Protein AF-A0AAE0GZ18-F1 (afdb_monomer_lite)

InterPro domains:
  IPR003709 D-alanyl-D-alanine carboxypeptidase-like, core domain [PF02557] (2-45)
  IPR009045 Peptidase M74/Hedgehog-like, zinc-binding domain superfamily [G3DSA:3.30.1380.10] (1-63)
  IPR009045 Peptidase M74/Hedgehog-like, zinc-binding domain superfamily [SSF55166] (3-50)
  IPR052179 D-alanyl-D-alanine carboxypeptidase-like [PTHR34385] (2-59)

Foldseek 3Di:
DDLCPDPVLVCCQVCVVVVQKDAPAPCPRPVPDHHDSPHIDHRDDPVSVVVVVVVVVVVVVVVVVVVVVVVD

Sequence (72 aa):
MNFEHTRAGRWLRENAVRYHFEMSFPRDNPDGVAYEPWHYRFMGDTTSLKLFTRHETEQRELLYITILSWLT

Organism: NCBI:txid36881

Structure (mmCIF, N/CA/C/O backbone):
data_AF-A0AAE0GZ18-F1
#
_entry.id   AF-A0AAE0GZ18-F1
#
loop_
_atom_site.group_PDB
_atom_site.id
_atom_site.type_symbol
_atom_site.label_atom_id
_atom_site.label_alt_id
_atom_site.label_comp_id
_atom_site.label_asym_id
_atom_site.label_entity_id
_atom_site.label_seq_id
_atom_site.pdbx_PDB_ins_code
_atom_site.Cartn_x
_atom_site.Cartn_y
_atom_site.Cartn_z
_atom_site.occupancy
_atom_site.B_iso_or_equiv
_atom_site.auth_seq_id
_atom_site.auth_comp_id
_atom_site.auth_asym_id
_atom_site.auth_atom_id
_atom_site.pdbx_PDB_model_num
ATOM 1 N N . MET A 1 1 ? 17.034 -0.493 -8.715 1.00 63.56 1 MET A N 1
ATOM 2 C CA . MET A 1 1 ? 16.599 -1.859 -8.340 1.00 63.56 1 MET A CA 1
ATOM 3 C C . MET A 1 1 ? 15.086 -1.835 -8.209 1.00 63.56 1 MET A C 1
ATOM 5 O O . MET A 1 1 ? 14.590 -0.959 -7.518 1.00 63.56 1 MET A O 1
ATOM 9 N N . ASN A 1 2 ? 14.353 -2.698 -8.916 1.00 86.31 2 ASN A N 1
ATOM 10 C CA . ASN A 1 2 ? 12.887 -2.669 -8.908 1.00 86.31 2 ASN A CA 1
ATOM 11 C C . ASN A 1 2 ? 12.346 -3.602 -7.811 1.00 86.31 2 ASN A C 1
ATOM 13 O O . ASN A 1 2 ? 12.543 -4.817 -7.884 1.00 86.31 2 ASN A O 1
ATOM 17 N N . PHE A 1 3 ? 11.692 -3.032 -6.794 1.00 91.19 3 PHE A N 1
ATOM 18 C CA . PHE A 1 3 ? 11.150 -3.777 -5.655 1.00 91.19 3 PHE A CA 1
ATOM 19 C C . PHE A 1 3 ? 10.139 -4.853 -6.084 1.00 91.19 3 PHE A C 1
ATOM 21 O O . PHE A 1 3 ? 10.160 -5.956 -5.534 1.00 91.19 3 PHE A O 1
ATOM 28 N N . GLU A 1 4 ? 9.329 -4.592 -7.117 1.00 93.12 4 GLU A N 1
ATOM 29 C CA . GLU A 1 4 ? 8.248 -5.487 -7.563 1.00 93.12 4 GLU A CA 1
ATOM 30 C C . GLU A 1 4 ? 8.753 -6.857 -8.054 1.00 93.12 4 GLU A C 1
ATOM 32 O O . GLU A 1 4 ? 8.044 -7.865 -7.982 1.00 93.12 4 GLU A O 1
ATOM 37 N N . HIS A 1 5 ? 10.000 -6.901 -8.534 1.00 95.31 5 HIS A N 1
ATOM 38 C CA . HIS A 1 5 ? 10.641 -8.108 -9.056 1.00 95.31 5 HIS A CA 1
ATOM 39 C C . HIS A 1 5 ? 11.476 -8.850 -8.007 1.00 95.31 5 HIS A C 1
ATOM 41 O O . HIS A 1 5 ? 12.005 -9.931 -8.281 1.00 95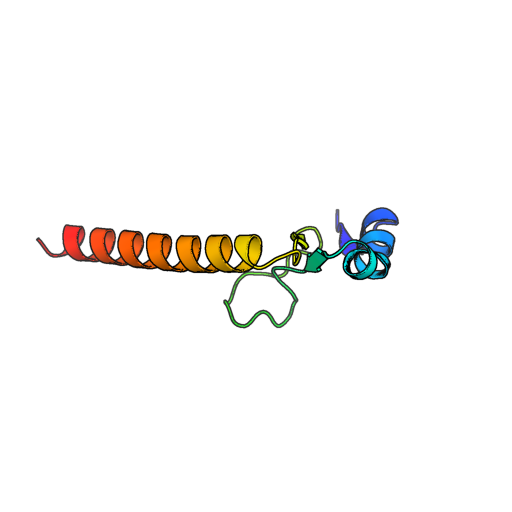.31 5 HIS A O 1
ATOM 47 N N . THR A 1 6 ? 11.591 -8.316 -6.793 1.00 96.88 6 THR A N 1
ATOM 48 C CA . THR A 1 6 ? 12.248 -9.025 -5.693 1.00 96.88 6 THR A CA 1
ATOM 49 C C . THR A 1 6 ? 11.358 -10.154 -5.167 1.00 96.88 6 THR A C 1
ATOM 51 O O . THR A 1 6 ? 10.142 -10.169 -5.369 1.00 96.88 6 THR A O 1
ATOM 54 N N . ARG A 1 7 ? 11.953 -11.118 -4.451 1.00 97.12 7 ARG A N 1
ATOM 55 C CA . ARG A 1 7 ? 11.179 -12.169 -3.767 1.00 97.12 7 ARG A CA 1
ATOM 56 C C . ARG A 1 7 ? 10.222 -11.574 -2.728 1.00 97.12 7 ARG A C 1
ATOM 58 O O . ARG A 1 7 ? 9.092 -12.033 -2.620 1.00 97.12 7 ARG A O 1
ATOM 65 N N . ALA A 1 8 ? 10.671 -10.542 -2.012 1.00 95.44 8 ALA A N 1
ATOM 66 C CA . ALA A 1 8 ? 9.865 -9.831 -1.026 1.00 95.44 8 ALA A CA 1
ATOM 67 C C . ALA A 1 8 ? 8.679 -9.101 -1.675 1.00 95.44 8 ALA A C 1
ATOM 69 O O . ALA A 1 8 ? 7.560 -9.237 -1.197 1.00 95.44 8 ALA A O 1
ATOM 70 N N . GLY A 1 9 ? 8.895 -8.407 -2.797 1.00 95.31 9 GLY A N 1
ATOM 71 C CA . GLY A 1 9 ? 7.829 -7.703 -3.517 1.00 95.31 9 GLY A CA 1
ATOM 72 C C . GLY A 1 9 ? 6.757 -8.637 -4.083 1.00 95.31 9 GLY A C 1
ATOM 73 O O . GLY A 1 9 ? 5.569 -8.329 -4.002 1.00 95.31 9 GLY A O 1
ATOM 74 N N . ARG A 1 10 ? 7.147 -9.815 -4.597 1.00 96.44 10 ARG A N 1
ATOM 75 C CA . ARG A 1 10 ? 6.183 -10.859 -4.996 1.00 96.44 10 ARG A CA 1
ATOM 76 C C . ARG A 1 10 ? 5.380 -11.376 -3.807 1.00 96.44 10 ARG A C 1
ATOM 78 O O . ARG A 1 10 ? 4.156 -11.373 -3.868 1.00 96.44 10 ARG A O 1
ATOM 85 N N . TRP A 1 11 ? 6.063 -11.737 -2.719 1.00 96.69 11 TRP A N 1
ATOM 86 C CA . TRP A 1 11 ? 5.401 -12.221 -1.510 1.00 96.69 11 TRP A CA 1
ATOM 87 C C . TRP A 1 11 ? 4.416 -11.189 -0.955 1.00 96.69 11 TRP A C 1
ATOM 89 O O . TRP A 1 11 ? 3.277 -11.533 -0.658 1.00 96.69 11 TRP A O 1
ATOM 99 N N . LEU A 1 12 ? 4.824 -9.920 -0.873 1.00 95.94 12 LEU A N 1
ATOM 100 C CA . LEU A 1 12 ? 3.984 -8.846 -0.356 1.00 95.94 12 LEU A CA 1
ATOM 101 C C . LEU A 1 12 ? 2.726 -8.660 -1.211 1.00 95.94 12 LEU A C 1
ATOM 103 O O . LEU A 1 12 ? 1.629 -8.650 -0.667 1.00 95.94 12 LEU A O 1
ATOM 107 N N . ARG A 1 13 ? 2.862 -8.619 -2.541 1.00 94.38 13 ARG A N 1
ATOM 108 C CA . ARG A 1 13 ? 1.720 -8.511 -3.463 1.00 94.38 13 ARG A CA 1
ATOM 109 C C . ARG A 1 13 ? 0.730 -9.672 -3.332 1.00 94.38 13 ARG A C 1
ATOM 111 O O . ARG A 1 13 ? -0.470 -9.452 -3.421 1.00 94.38 13 ARG A O 1
ATOM 118 N N . GLU A 1 14 ? 1.221 -10.890 -3.119 1.00 95.81 14 GLU A N 1
ATOM 119 C CA . GLU A 1 14 ? 0.382 -12.089 -2.979 1.00 95.81 14 GLU A CA 1
ATOM 120 C C . GLU A 1 14 ? -0.263 -12.218 -1.587 1.00 95.81 14 GLU A C 1
ATOM 122 O O . GLU A 1 14 ? -1.314 -12.840 -1.456 1.00 95.81 14 GLU A O 1
ATOM 127 N N . ASN A 1 15 ? 0.347 -11.644 -0.542 1.00 95.06 15 ASN A N 1
ATOM 128 C CA . ASN A 1 15 ? -0.056 -11.877 0.850 1.00 95.06 15 ASN A CA 1
ATOM 129 C C . ASN A 1 15 ? -0.647 -10.649 1.559 1.00 95.06 15 ASN A C 1
ATOM 131 O O . ASN A 1 15 ? -1.291 -10.827 2.588 1.00 95.06 15 ASN A O 1
ATOM 135 N N . ALA A 1 16 ? -0.476 -9.426 1.046 1.00 93.31 16 ALA A N 1
ATOM 136 C CA . ALA A 1 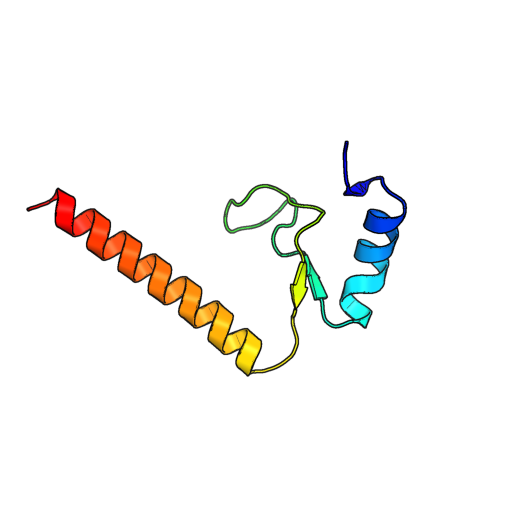16 ? -0.883 -8.186 1.721 1.00 93.31 16 ALA A CA 1
ATOM 137 C C . ALA A 1 16 ? -2.346 -8.206 2.196 1.00 93.31 16 ALA A C 1
ATOM 139 O O . ALA A 1 16 ? -2.621 -7.915 3.361 1.00 93.31 16 ALA A O 1
ATOM 140 N N . VAL A 1 17 ? -3.270 -8.653 1.339 1.00 88.00 17 VAL A N 1
ATOM 141 C CA . VAL A 1 17 ? -4.710 -8.699 1.648 1.00 88.00 17 VAL A CA 1
ATOM 142 C C . VAL A 1 17 ? -5.009 -9.598 2.851 1.00 88.00 17 VAL A C 1
ATOM 144 O O . VAL A 1 17 ? -5.840 -9.252 3.688 1.00 88.00 17 VAL A O 1
ATOM 147 N N . ARG A 1 18 ? -4.285 -10.717 2.999 1.00 88.25 18 ARG A N 1
ATOM 148 C CA . ARG A 1 18 ? -4.423 -11.637 4.142 1.00 88.25 18 ARG A CA 1
ATOM 149 C C . ARG A 1 18 ? -4.104 -10.960 5.477 1.00 88.25 18 ARG A C 1
ATOM 151 O O . ARG A 1 18 ? -4.621 -11.378 6.507 1.00 88.25 18 ARG A O 1
ATOM 158 N N . TYR A 1 19 ? -3.260 -9.934 5.449 1.00 88.88 19 TYR A N 1
ATOM 159 C CA . TYR A 1 19 ? -2.848 -9.156 6.613 1.00 88.88 19 TYR A CA 1
ATOM 160 C C . TYR A 1 19 ? -3.532 -7.783 6.672 1.00 88.88 19 TYR A C 1
ATOM 162 O O . TYR A 1 19 ? -3.073 -6.909 7.399 1.00 88.88 19 TYR A O 1
ATOM 170 N N . HIS A 1 20 ? -4.631 -7.598 5.933 1.00 87.62 20 HIS A N 1
ATOM 171 C CA . HIS A 1 20 ? -5.394 -6.349 5.859 1.00 87.62 20 HIS A CA 1
ATOM 172 C C . HIS A 1 20 ? -4.598 -5.167 5.295 1.00 87.62 20 HIS A C 1
ATOM 174 O O . HIS A 1 20 ? -4.775 -4.036 5.736 1.00 87.62 20 HIS A O 1
ATOM 180 N N . PHE A 1 21 ? -3.747 -5.410 4.301 1.00 90.62 21 PHE A N 1
ATOM 181 C CA . PHE A 1 21 ? -3.059 -4.367 3.544 1.00 90.62 21 PHE A CA 1
ATOM 182 C C . PHE A 1 21 ? -3.466 -4.375 2.069 1.00 90.62 21 PHE A C 1
ATOM 184 O O . PHE A 1 21 ? -3.680 -5.437 1.482 1.00 90.62 21 PHE A O 1
ATOM 191 N N . GLU A 1 22 ? -3.512 -3.195 1.458 1.00 90.44 22 GLU A N 1
ATOM 192 C CA . GLU A 1 22 ? -3.684 -3.005 0.013 1.00 90.44 22 GLU A CA 1
ATOM 193 C C . GLU A 1 22 ? -2.658 -2.015 -0.539 1.00 90.44 22 GLU A C 1
ATOM 195 O O . GLU A 1 22 ? -2.113 -1.198 0.201 1.00 90.44 22 GLU A O 1
ATOM 200 N N . MET A 1 23 ? -2.372 -2.093 -1.837 1.00 91.50 23 MET A N 1
ATOM 201 C CA . MET A 1 23 ? -1.435 -1.180 -2.489 1.00 91.50 23 MET A CA 1
ATOM 202 C C . MET A 1 23 ? -2.056 0.212 -2.607 1.00 91.50 23 MET A C 1
ATOM 204 O O . MET A 1 23 ? -3.136 0.355 -3.174 1.00 91.50 23 MET A O 1
ATOM 208 N N . SER A 1 24 ? -1.362 1.235 -2.109 1.00 90.19 24 SER A N 1
ATOM 209 C CA . SER A 1 24 ? -1.890 2.604 -2.124 1.00 90.19 24 SER A CA 1
ATOM 210 C C . SER A 1 24 ? -1.897 3.213 -3.521 1.00 90.19 24 SER A C 1
ATOM 212 O O . SER A 1 24 ? -2.839 3.917 -3.863 1.00 90.19 24 SER A O 1
ATOM 214 N N . PHE A 1 25 ? -0.858 2.938 -4.316 1.00 91.81 25 PHE A N 1
ATOM 215 C CA . PHE A 1 25 ? -0.635 3.580 -5.614 1.00 91.81 25 PHE A CA 1
ATOM 216 C C . PHE A 1 25 ? -0.431 2.529 -6.714 1.00 91.81 25 PHE A C 1
ATOM 218 O O . PHE A 1 25 ? 0.708 2.233 -7.092 1.00 91.81 25 PHE A O 1
ATOM 225 N N . PRO A 1 26 ? -1.517 1.900 -7.202 1.00 90.56 26 PRO A N 1
ATOM 226 C CA . PRO A 1 26 ? -1.456 0.986 -8.339 1.00 90.56 26 PRO A CA 1
ATOM 227 C C . PRO A 1 26 ? -1.118 1.723 -9.645 1.00 90.56 26 PRO A C 1
ATOM 229 O O . PRO A 1 26 ? -1.160 2.947 -9.720 1.00 90.56 26 PRO A O 1
ATOM 232 N N . ARG A 1 27 ? -0.781 0.974 -10.705 1.00 88.88 27 ARG A N 1
ATOM 233 C CA . ARG A 1 27 ? -0.421 1.557 -12.016 1.00 88.88 27 ARG A CA 1
ATOM 234 C C . ARG A 1 27 ? -1.533 2.415 -12.624 1.00 88.88 27 ARG A C 1
ATOM 236 O O . ARG A 1 27 ? -1.221 3.397 -13.283 1.00 88.88 27 ARG A O 1
ATOM 243 N N . ASP A 1 28 ? -2.784 2.079 -12.327 1.00 85.56 28 ASP A N 1
ATOM 244 C CA . ASP A 1 28 ? -3.974 2.798 -12.786 1.00 85.56 28 ASP A CA 1
ATOM 245 C C . ASP A 1 28 ? -4.603 3.627 -11.652 1.00 85.56 28 ASP A C 1
ATOM 247 O O . ASP A 1 28 ? -5.822 3.684 -11.500 1.00 85.56 28 ASP A O 1
ATOM 251 N N . ASN A 1 29 ? -3.767 4.220 -10.795 1.00 81.94 29 ASN A N 1
ATOM 252 C CA . ASN A 1 29 ? -4.226 5.029 -9.674 1.00 81.94 29 ASN A CA 1
ATOM 253 C C . ASN A 1 29 ? -4.963 6.303 -10.155 1.00 81.94 29 ASN A C 1
ATOM 255 O O . ASN A 1 29 ? -4.340 7.138 -10.818 1.00 81.94 29 ASN A O 1
ATOM 259 N N . PRO A 1 30 ? -6.246 6.506 -9.791 1.00 77.62 30 PRO A N 1
ATOM 260 C CA . PRO A 1 30 ? -7.018 7.682 -10.200 1.00 77.62 30 PRO A CA 1
ATOM 261 C C . PRO A 1 30 ? -6.496 8.998 -9.608 1.00 77.62 30 PRO A C 1
ATOM 263 O O . PRO A 1 30 ? -6.728 10.053 -10.195 1.00 77.62 30 PRO A O 1
ATOM 266 N N . ASP A 1 31 ? -5.753 8.946 -8.499 1.00 80.81 31 ASP A N 1
ATOM 267 C CA . ASP A 1 31 ? -5.231 10.139 -7.817 1.00 80.81 31 ASP A CA 1
ATOM 268 C C . ASP A 1 31 ? -3.999 10.742 -8.518 1.0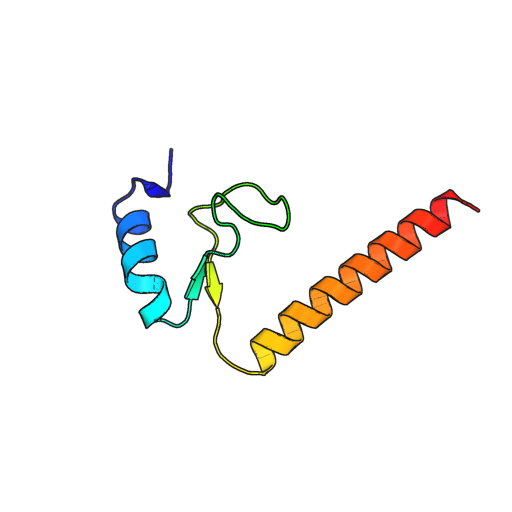0 80.81 31 ASP A C 1
ATOM 270 O O . ASP A 1 31 ? -3.427 11.728 -8.057 1.00 80.81 31 ASP A O 1
ATOM 274 N N . GLY A 1 32 ? -3.547 10.141 -9.626 1.00 83.75 32 GLY A N 1
ATOM 275 C CA . GLY A 1 32 ? -2.416 10.630 -10.421 1.00 83.75 32 GLY A CA 1
ATOM 276 C C . GLY A 1 32 ? -1.046 10.434 -9.764 1.00 83.75 32 GLY A C 1
ATOM 277 O O . GLY A 1 32 ? -0.032 10.852 -10.324 1.00 83.75 32 GLY A O 1
ATOM 278 N N . VAL A 1 33 ? -0.989 9.781 -8.599 1.00 85.31 33 VAL A N 1
ATOM 279 C CA . VAL A 1 33 ? 0.276 9.400 -7.959 1.00 85.31 33 VAL A CA 1
ATOM 280 C C . VAL A 1 33 ? 0.899 8.245 -8.733 1.00 85.31 33 VAL A C 1
ATOM 282 O O . VAL A 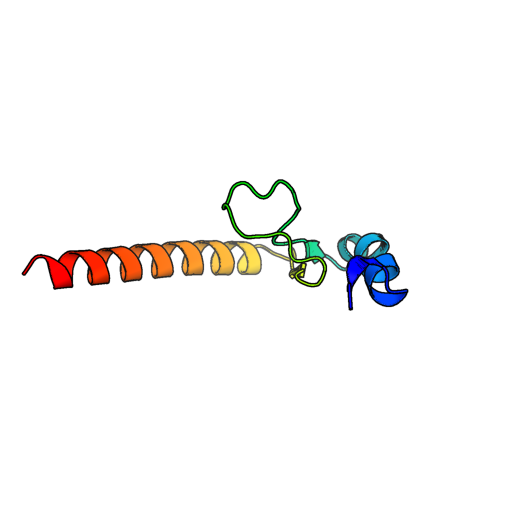1 33 ? 0.212 7.282 -9.083 1.00 85.31 33 VAL A O 1
ATOM 285 N N . ALA A 1 34 ? 2.203 8.353 -8.992 1.00 91.31 34 ALA A N 1
ATOM 286 C CA . ALA A 1 34 ? 2.970 7.343 -9.705 1.00 91.31 34 ALA A CA 1
ATOM 287 C C . ALA A 1 34 ? 2.901 5.974 -9.012 1.00 91.31 34 ALA A C 1
ATOM 289 O O . ALA A 1 34 ? 2.727 5.870 -7.802 1.00 91.31 34 ALA A O 1
ATOM 290 N N . TYR A 1 35 ? 3.077 4.913 -9.796 1.00 93.19 35 TYR A N 1
ATOM 291 C CA . TYR A 1 35 ? 3.076 3.548 -9.287 1.00 93.19 35 TYR A CA 1
ATOM 292 C C . TYR A 1 35 ? 4.201 3.307 -8.271 1.00 93.19 35 TYR A C 1
ATOM 294 O O . TYR A 1 35 ? 5.383 3.410 -8.610 1.00 93.19 35 TYR A O 1
ATOM 302 N N . GLU A 1 36 ? 3.827 2.885 -7.062 1.00 93.75 36 GLU A N 1
ATOM 303 C CA . GLU A 1 36 ? 4.759 2.589 -5.973 1.00 93.75 36 GLU A CA 1
ATOM 304 C C . GLU A 1 36 ? 4.589 1.142 -5.480 1.00 93.75 36 GLU A C 1
ATOM 306 O O . GLU A 1 36 ? 3.830 0.875 -4.545 1.00 93.75 36 GLU A O 1
ATOM 311 N N . PRO A 1 37 ? 5.318 0.165 -6.054 1.00 93.75 37 PRO A N 1
ATOM 312 C CA . PRO A 1 37 ? 5.160 -1.254 -5.722 1.00 93.75 37 PRO A CA 1
ATOM 313 C C . PRO A 1 37 ? 5.527 -1.621 -4.278 1.00 93.75 37 PRO A C 1
ATOM 315 O O . PRO A 1 37 ? 5.315 -2.764 -3.872 1.00 93.75 37 PRO A O 1
ATOM 318 N N . TRP A 1 38 ? 6.130 -0.698 -3.528 1.00 94.12 38 TRP A N 1
ATOM 319 C CA . TRP A 1 38 ? 6.490 -0.842 -2.116 1.00 94.12 38 TRP A CA 1
ATOM 320 C C . TRP A 1 38 ? 5.446 -0.247 -1.164 1.00 94.12 38 TRP A C 1
ATOM 322 O O . TRP A 1 38 ? 5.505 -0.535 0.030 1.00 94.12 38 TRP A O 1
ATOM 332 N N . HIS A 1 39 ? 4.512 0.574 -1.656 1.00 93.88 39 HIS A N 1
ATOM 333 C CA . HIS A 1 39 ? 3.615 1.348 -0.807 1.00 93.88 39 HIS A CA 1
ATOM 334 C C . HIS A 1 39 ? 2.288 0.618 -0.585 1.00 93.88 39 HIS A C 1
ATOM 336 O O . HIS A 1 39 ? 1.456 0.498 -1.487 1.00 93.88 39 HIS A O 1
ATOM 342 N N . TYR A 1 40 ? 2.079 0.153 0.644 1.00 93.25 40 TYR A N 1
ATOM 343 C CA . TYR A 1 40 ? 0.853 -0.517 1.064 1.00 93.25 40 TYR A CA 1
ATOM 344 C C . TYR A 1 40 ? 0.244 0.214 2.255 1.00 93.25 40 TYR A C 1
ATOM 346 O O . TYR A 1 40 ? 0.952 0.574 3.195 1.00 93.25 40 TYR A O 1
ATOM 354 N N . ARG A 1 41 ? -1.074 0.402 2.232 1.00 89.50 41 ARG A N 1
ATOM 355 C CA . ARG A 1 41 ? -1.847 0.948 3.348 1.00 89.50 41 ARG A CA 1
ATOM 356 C C . ARG A 1 41 ? -2.602 -0.156 4.064 1.00 89.50 41 ARG A C 1
ATOM 358 O O . ARG A 1 41 ? -3.059 -1.118 3.449 1.00 89.50 41 ARG A O 1
ATOM 365 N N . PHE A 1 42 ? -2.731 0.002 5.371 1.00 88.62 42 PHE A N 1
ATOM 366 C CA . PHE A 1 42 ? -3.563 -0.861 6.191 1.00 88.62 42 PHE A CA 1
ATOM 367 C C . PHE A 1 42 ? -5.039 -0.506 5.974 1.00 88.62 42 PHE A C 1
ATOM 369 O O . PHE A 1 42 ? -5.424 0.655 6.080 1.00 88.62 42 PHE A O 1
ATOM 376 N N . MET A 1 43 ? -5.857 -1.507 5.666 1.00 79.94 43 MET A N 1
ATOM 377 C CA . MET A 1 43 ? -7.302 -1.391 5.444 1.00 79.94 43 MET A CA 1
ATOM 378 C C . MET A 1 43 ? -8.116 -1.513 6.742 1.00 79.94 43 MET A C 1
ATOM 380 O O . MET A 1 43 ? -9.334 -1.350 6.730 1.00 79.94 43 MET A O 1
ATOM 384 N N . GLY A 1 44 ? -7.481 -1.886 7.855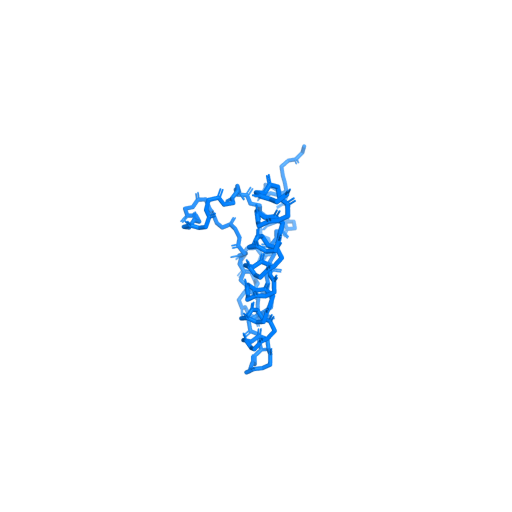 1.00 65.62 44 GLY A N 1
ATOM 385 C CA . GLY A 1 44 ? -8.190 -2.381 9.028 1.00 65.62 44 GLY A CA 1
ATOM 386 C C . GLY A 1 44 ? -8.840 -1.284 9.868 1.00 65.62 44 GLY A C 1
ATOM 387 O O . GLY A 1 44 ? -8.151 -0.527 10.541 1.00 65.62 44 GLY A O 1
ATOM 388 N N . ASP A 1 45 ? -10.171 -1.318 9.882 1.00 66.81 45 ASP A N 1
ATOM 389 C CA . ASP A 1 45 ? -11.110 -0.670 10.808 1.00 66.81 45 ASP A CA 1
ATOM 390 C C . ASP A 1 45 ? -11.581 0.771 10.511 1.00 66.81 45 ASP A C 1
ATOM 392 O O . ASP A 1 45 ? -11.005 1.540 9.739 1.00 66.81 45 ASP A O 1
ATOM 396 N N . THR A 1 46 ? -12.714 1.126 11.135 1.00 67.31 46 THR A N 1
ATOM 397 C CA . THR A 1 46 ? -13.423 2.411 10.998 1.00 67.31 46 THR A CA 1
ATOM 398 C C . THR A 1 46 ? -12.558 3.621 11.359 1.00 67.31 46 THR A C 1
ATOM 400 O O . THR A 1 46 ? -12.891 4.749 10.992 1.00 67.31 46 THR A O 1
ATOM 403 N N . THR A 1 47 ? -11.466 3.417 12.091 1.00 63.41 47 THR A N 1
ATOM 404 C CA . THR A 1 47 ? -10.510 4.450 12.496 1.00 63.41 47 THR A CA 1
ATOM 405 C C . THR A 1 47 ? -9.494 4.715 11.391 1.00 63.41 47 THR A C 1
ATOM 407 O O . THR A 1 47 ? -9.220 5.884 11.112 1.00 63.41 47 THR A O 1
ATOM 410 N N . SER A 1 48 ? -9.017 3.674 10.699 1.00 62.31 48 SER A N 1
ATOM 411 C CA . SER A 1 48 ? -8.177 3.811 9.496 1.00 62.31 48 SER A CA 1
ATOM 412 C C . SER A 1 48 ? -8.917 4.565 8.388 1.00 62.31 48 SER A C 1
ATOM 414 O O . SER A 1 48 ? -8.353 5.460 7.758 1.00 62.31 48 SER A O 1
ATOM 416 N N . LEU A 1 49 ? -10.223 4.310 8.251 1.00 61.69 49 LEU A N 1
ATOM 417 C CA . LEU A 1 49 ? -11.108 5.074 7.368 1.00 61.69 49 LEU A CA 1
ATOM 418 C C . LEU A 1 49 ? -11.156 6.567 7.745 1.00 61.69 49 LEU A C 1
ATOM 420 O O . LEU A 1 49 ? -10.932 7.428 6.901 1.00 61.69 49 LEU A O 1
ATOM 424 N N . LYS A 1 50 ? -11.389 6.895 9.023 1.00 66.25 50 LYS A N 1
ATOM 425 C CA . LYS A 1 50 ? -11.463 8.292 9.496 1.00 66.25 50 LYS A CA 1
ATOM 426 C C . LYS A 1 50 ? -10.143 9.056 9.354 1.00 66.25 50 LYS A C 1
ATOM 428 O O . LYS A 1 50 ? -10.160 10.247 9.053 1.00 66.25 50 LYS A O 1
ATOM 433 N N . LEU A 1 51 ? -9.013 8.400 9.615 1.00 60.91 51 LEU A N 1
ATOM 434 C CA . LEU A 1 51 ? -7.674 8.989 9.503 1.00 60.91 51 LEU A CA 1
ATOM 435 C C . LEU A 1 51 ? -7.312 9.322 8.052 1.00 60.91 51 LEU A C 1
ATOM 437 O O . LEU A 1 51 ? -6.763 10.395 7.809 1.00 60.91 51 LEU A O 1
ATOM 441 N N . PHE A 1 52 ? -7.668 8.449 7.104 1.00 58.91 52 PHE A N 1
ATOM 442 C CA . PHE A 1 52 ? -7.473 8.701 5.675 1.00 58.91 52 PHE A CA 1
ATOM 443 C C . PHE A 1 52 ? -8.288 9.921 5.213 1.00 58.91 52 PHE A C 1
ATOM 445 O O . PHE A 1 52 ? -7.737 10.863 4.650 1.00 58.91 52 PHE A O 1
ATOM 452 N N . THR A 1 53 ? -9.577 9.974 5.569 1.00 58.62 53 THR A N 1
ATOM 453 C CA . THR A 1 53 ? -10.466 11.096 5.216 1.00 58.62 53 THR A CA 1
ATOM 454 C C . THR A 1 53 ? -10.032 12.426 5.845 1.00 58.62 53 THR A C 1
ATOM 456 O O . THR A 1 53 ? -10.144 13.483 5.223 1.00 58.62 53 THR A O 1
ATOM 459 N N . ARG A 1 54 ? -9.508 12.404 7.078 1.00 61.09 54 ARG A N 1
ATOM 460 C CA . ARG A 1 54 ? -8.999 13.612 7.744 1.00 61.09 54 ARG A CA 1
ATOM 461 C C . ARG A 1 54 ? -7.765 14.176 7.038 1.00 61.09 54 ARG A C 1
ATOM 463 O O . ARG A 1 54 ? -7.731 15.377 6.798 1.00 61.09 54 ARG A O 1
ATOM 470 N N . HIS A 1 55 ? -6.805 13.328 6.664 1.00 57.72 55 HIS A N 1
ATOM 471 C CA . HIS A 1 55 ? -5.606 13.779 5.954 1.00 57.72 55 HIS A CA 1
ATOM 472 C C . HIS A 1 55 ? -5.937 14.414 4.597 1.00 57.72 55 HIS A C 1
ATOM 474 O O . HIS A 1 55 ? -5.385 15.463 4.283 1.00 57.72 55 HIS A O 1
ATOM 480 N N . GLU A 1 56 ? -6.870 13.856 3.821 1.00 58.41 56 GLU A N 1
ATOM 481 C CA . GLU A 1 56 ? -7.328 14.489 2.571 1.00 58.41 56 GLU A CA 1
ATOM 482 C C . GLU A 1 56 ? -7.956 15.869 2.802 1.00 58.41 56 GLU A C 1
ATOM 484 O O . GLU A 1 56 ? -7.727 16.805 2.031 1.00 58.41 56 GLU A O 1
ATOM 489 N N . THR A 1 57 ? -8.730 16.006 3.880 1.00 60.09 57 THR A N 1
ATOM 490 C CA . THR A 1 57 ? -9.391 17.267 4.235 1.00 60.09 57 THR A CA 1
ATOM 491 C C . THR A 1 57 ? -8.360 18.317 4.659 1.00 60.09 57 THR A C 1
ATOM 493 O O . THR A 1 57 ? -8.365 19.427 4.141 1.00 60.09 57 THR A O 1
ATOM 496 N N . GLU A 1 58 ? -7.413 17.957 5.526 1.00 64.94 58 GLU A N 1
ATOM 497 C CA . GLU A 1 58 ? -6.337 18.848 5.980 1.00 64.94 58 GLU A CA 1
ATOM 498 C C . GLU A 1 58 ? -5.407 19.268 4.834 1.00 64.94 58 GLU A C 1
ATOM 500 O O . GLU A 1 58 ? -5.023 20.431 4.751 1.00 64.94 58 GLU A O 1
ATOM 505 N N . GLN A 1 59 ? -5.076 18.360 3.911 1.00 58.75 59 GLN A N 1
ATOM 506 C CA . GLN A 1 59 ? -4.267 18.692 2.733 1.00 58.75 59 GLN A CA 1
ATOM 507 C C . GLN A 1 59 ? -5.003 19.649 1.786 1.00 58.75 59 GLN A C 1
ATOM 509 O O . GLN A 1 59 ? -4.389 20.578 1.264 1.00 58.75 59 GLN A O 1
ATOM 514 N N . ARG A 1 60 ? -6.319 19.481 1.598 1.00 61.16 60 ARG A N 1
ATOM 515 C CA . ARG A 1 60 ? -7.154 20.422 0.829 1.00 61.16 60 ARG A CA 1
ATOM 516 C C . ARG A 1 60 ? -7.224 21.803 1.476 1.00 61.16 60 ARG A C 1
ATOM 518 O O . ARG A 1 60 ? -7.094 22.797 0.768 1.00 61.16 60 ARG A O 1
ATOM 525 N N . GLU A 1 61 ? -7.391 21.862 2.792 1.00 70.69 61 GLU A N 1
ATOM 526 C CA . GLU A 1 61 ? -7.411 23.120 3.548 1.00 70.69 61 GLU A CA 1
ATOM 527 C C . GLU A 1 61 ? -6.052 23.827 3.500 1.00 70.69 61 GLU A C 1
ATOM 529 O O . GLU A 1 61 ? -5.982 25.027 3.246 1.00 70.69 61 GLU A O 1
ATOM 534 N N . LEU A 1 62 ? -4.950 23.090 3.653 1.00 66.81 62 LEU A N 1
ATOM 535 C CA . LEU A 1 62 ? -3.602 23.649 3.531 1.00 66.81 62 LEU A CA 1
ATOM 536 C C . LEU A 1 62 ? -3.323 24.157 2.114 1.00 66.81 62 LEU A C 1
ATOM 538 O O . LEU A 1 62 ? -2.741 25.232 1.956 1.00 66.81 62 LEU A O 1
ATOM 542 N N . LEU A 1 63 ? -3.772 23.433 1.084 1.00 63.34 63 LEU A N 1
ATOM 543 C CA . LEU A 1 63 ? -3.657 23.873 -0.305 1.00 63.34 63 LEU A CA 1
ATOM 544 C C . LEU A 1 63 ? -4.468 25.157 -0.545 1.00 63.34 63 LEU A C 1
ATOM 546 O O . LEU A 1 63 ? -3.973 26.090 -1.174 1.00 63.34 63 LEU A O 1
ATOM 550 N N . TYR A 1 64 ? -5.684 25.234 -0.001 1.00 75.00 64 TYR A N 1
ATOM 551 C CA . TYR A 1 64 ? -6.558 26.403 -0.098 1.00 75.00 64 TYR A CA 1
ATOM 552 C C . TYR A 1 64 ? -5.983 27.634 0.617 1.00 75.00 64 TYR A C 1
ATOM 554 O O . TYR A 1 64 ? -5.888 28.702 0.014 1.00 75.00 64 TYR A O 1
ATOM 562 N N . ILE A 1 65 ? -5.529 27.480 1.865 1.00 71.38 65 ILE A N 1
ATOM 563 C CA . ILE A 1 65 ? -4.874 28.546 2.640 1.00 71.38 65 ILE A CA 1
ATOM 564 C C . ILE A 1 65 ? -3.624 29.041 1.914 1.00 71.38 65 ILE A C 1
ATOM 566 O O . ILE A 1 65 ? -3.418 30.248 1.805 1.00 71.38 65 ILE A O 1
ATOM 570 N N . THR A 1 66 ? -2.825 28.118 1.372 1.00 72.62 66 THR A N 1
ATOM 571 C CA . THR A 1 66 ? -1.641 28.475 0.587 1.00 72.62 66 THR A CA 1
ATOM 572 C C . THR A 1 66 ? -2.040 29.313 -0.622 1.00 72.62 66 THR A C 1
ATOM 574 O O . THR A 1 66 ? -1.506 30.396 -0.796 1.00 72.62 66 THR A O 1
ATOM 577 N N . ILE A 1 67 ? -3.007 28.878 -1.434 1.00 74.19 67 ILE A N 1
ATOM 578 C CA . ILE A 1 67 ? -3.445 29.624 -2.628 1.00 74.19 67 ILE A CA 1
ATOM 579 C C . ILE A 1 67 ? -3.962 31.022 -2.263 1.00 74.19 67 ILE A C 1
ATOM 581 O O . ILE A 1 67 ? -3.608 31.994 -2.929 1.00 74.19 67 ILE A O 1
ATOM 585 N N . LEU A 1 68 ? -4.753 31.143 -1.195 1.00 71.06 68 LEU A N 1
ATOM 586 C CA . LEU A 1 68 ? -5.262 32.436 -0.739 1.00 71.06 68 LEU A CA 1
ATOM 587 C C . LEU A 1 68 ? -4.154 33.381 -0.261 1.00 71.06 68 LEU A C 1
ATOM 589 O O . LEU A 1 68 ? -4.250 34.577 -0.521 1.00 71.06 68 LEU A O 1
ATOM 593 N N . SER A 1 69 ? -3.089 32.875 0.370 1.00 67.69 69 SER A N 1
ATOM 594 C CA . SER A 1 69 ? -1.980 33.720 0.835 1.00 67.69 69 SER A CA 1
ATOM 595 C C . SER A 1 69 ? -1.120 34.298 -0.294 1.00 67.69 69 SER A C 1
ATOM 597 O O . SER A 1 69 ? -0.348 35.214 -0.045 1.00 67.69 69 SER A O 1
ATOM 599 N N . TRP A 1 70 ? -1.224 33.776 -1.522 1.00 62.16 70 TRP A N 1
ATOM 600 C CA . TRP A 1 70 ? -0.567 34.351 -2.708 1.00 62.16 70 TRP A CA 1
ATOM 601 C C . TRP A 1 70 ? -1.451 35.361 -3.458 1.00 62.16 70 TRP A C 1
ATOM 603 O O . TRP A 1 70 ? -0.987 35.980 -4.414 1.00 62.16 70 TRP A O 1
ATOM 613 N N . LEU A 1 71 ? -2.720 35.509 -3.060 1.00 64.38 71 LEU A N 1
ATOM 614 C CA . LEU A 1 71 ? -3.702 36.403 -3.687 1.00 64.38 71 LEU A CA 1
ATOM 615 C C . LEU A 1 71 ? -3.977 37.681 -2.870 1.00 64.38 71 LEU A C 1
ATOM 617 O O . LEU A 1 71 ? -4.766 38.519 -3.308 1.00 64.38 71 LEU A O 1
ATOM 621 N N . THR A 1 72 ? -3.322 37.840 -1.719 1.00 57.44 72 THR A N 1
ATOM 622 C CA . THR A 1 72 ? -3.314 39.042 -0.863 1.00 57.44 72 THR A CA 1
ATOM 623 C C . THR A 1 72 ? -1.898 39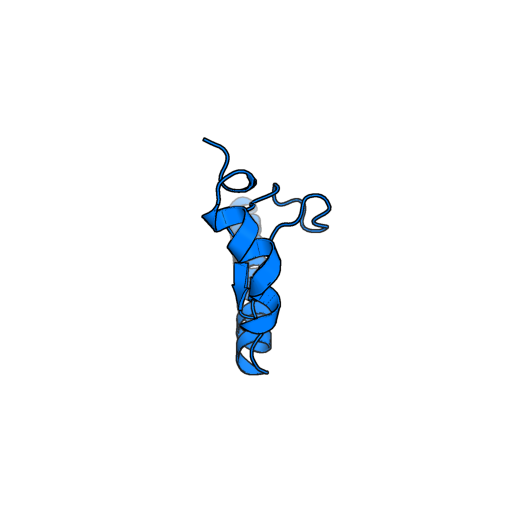.559 -0.706 1.00 57.44 72 THR A C 1
ATOM 625 O O . THR A 1 72 ? -1.708 40.790 -0.804 1.00 57.44 72 THR A O 1
#

pLDDT: mean 79.8, std 13.85, range [57.44, 97.12]

Radius of gyration: 16.32 Å; chains: 1; bounding box: 30×51×25 Å

Secondary structure (DSSP, 8-state):
--GGGSHHHHHHHHHGGGGTEEESS-TT-TT-PPP-TT-EEE--SHHHHHHHHHHHHHHHHHHHHHHHHT--